Protein AF-A0A8J2ILU6-F1 (afdb_monomer_lite)

Organism: NCBI:txid119953

Sequence (99 aa):
MRSVSEAEKHWRQLDDFHSLTDLKIHVSAHKEPQITAGLRSVCWKIFLVFKTLDRSSWPTHLSHSRKTYESLRSHYLRAIQNPDEFESSVDPLSELSEY

Foldseek 3Di:
DDDPVVLVVLVVVLVVDDALVVLVCLCVVPDPPHSCVRAVVVNVCCVPFVVDSPPVCVVVSVVVVVVVVVVVCCVVCVCVVCVVVDDPPPPPPPPPPDD

Secondary structure (DSSP, 8-state):
---HHHHHHHHHHGGG--SHHHHHHHHHHTPSS-HHHHHHHHHHHIIIII-SS-TTTHHHHHHHHHHHHHHHHHHHTHHHH-GGGS-----TTS-----

Structure (mmCIF, N/CA/C/O backbone):
data_AF-A0A8J2ILU6-F1
#
_entry.id   AF-A0A8J2ILU6-F1
#
loop_
_atom_site.group_PDB
_atom_site.id
_atom_site.type_symbol
_atom_site.label_atom_id
_atom_site.label_alt_id
_atom_site.label_comp_id
_atom_site.label_asym_id
_atom_site.label_entity_id
_atom_site.label_seq_id
_atom_site.pdbx_PDB_ins_code
_atom_site.Cartn_x
_atom_site.Cartn_y
_atom_site.Cartn_z
_atom_site.occupancy
_atom_site.B_iso_or_equiv
_atom_site.auth_seq_id
_atom_site.auth_comp_id
_atom_site.auth_asym_id
_atom_site.auth_atom_id
_atom_site.pdbx_PDB_model_num
ATOM 1 N N . MET A 1 1 ? -13.233 5.550 -13.788 1.00 64.31 1 MET A N 1
ATOM 2 C CA . MET A 1 1 ? -12.265 4.472 -13.469 1.00 64.31 1 MET A CA 1
ATOM 3 C C . MET A 1 1 ? -11.523 4.120 -14.746 1.00 64.31 1 MET A C 1
ATOM 5 O O . MET A 1 1 ? -12.161 4.129 -15.788 1.00 64.31 1 MET A O 1
ATOM 9 N N . ARG A 1 2 ? -10.208 3.874 -14.688 1.00 73.00 2 ARG A N 1
ATOM 10 C CA . ARG A 1 2 ? -9.439 3.418 -15.862 1.00 73.00 2 ARG A CA 1
ATOM 11 C C . ARG A 1 2 ? -9.917 2.040 -16.303 1.00 73.00 2 ARG A C 1
ATOM 13 O O . ARG A 1 2 ? -10.386 1.270 -15.463 1.00 73.00 2 ARG A O 1
ATOM 20 N N . SER A 1 3 ? -9.782 1.732 -17.587 1.00 85.75 3 SER A N 1
ATOM 21 C CA . SER A 1 3 ? -10.047 0.380 -18.076 1.00 85.75 3 SER A CA 1
ATOM 22 C C . SER A 1 3 ? -9.018 -0.613 -17.519 1.00 85.75 3 SER A C 1
ATOM 24 O O . SER A 1 3 ? -7.906 -0.234 -17.141 1.00 85.75 3 SER A O 1
ATOM 26 N N . VAL A 1 4 ? -9.376 -1.899 -17.483 1.00 83.81 4 VAL A N 1
ATOM 27 C CA . VAL A 1 4 ? -8.460 -2.970 -17.047 1.00 83.81 4 VAL A CA 1
ATOM 28 C C . VAL A 1 4 ? -7.211 -3.004 -17.933 1.00 83.81 4 VAL A C 1
ATOM 30 O O . VAL A 1 4 ? -6.103 -3.034 -17.413 1.00 83.81 4 VAL A O 1
ATOM 33 N N . SER A 1 5 ? -7.383 -2.872 -19.253 1.00 85.88 5 SER A N 1
ATOM 34 C CA . SER A 1 5 ? -6.285 -2.810 -20.231 1.00 85.88 5 SER A CA 1
ATOM 35 C C . SER A 1 5 ? -5.298 -1.670 -19.946 1.00 85.88 5 SER A C 1
ATOM 37 O O . SER A 1 5 ? -4.082 -1.861 -19.975 1.00 85.88 5 SER A O 1
ATOM 39 N N . GLU A 1 6 ? -5.788 -0.475 -19.608 1.00 82.56 6 GLU A N 1
ATOM 40 C CA . GLU A 1 6 ? -4.909 0.633 -19.225 1.00 82.56 6 GLU A CA 1
ATOM 41 C C . GLU A 1 6 ? -4.218 0.383 -17.886 1.00 82.56 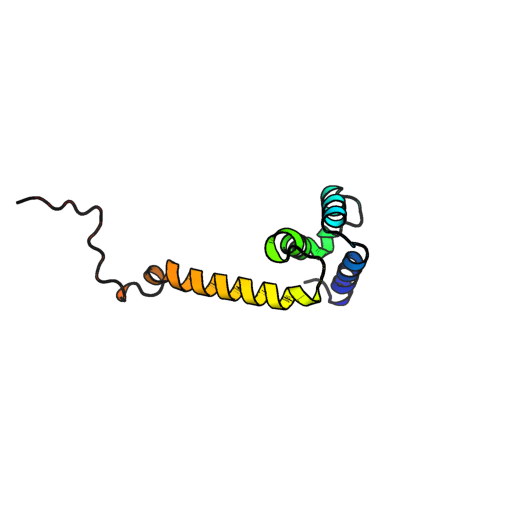6 GLU A C 1
ATOM 43 O O . GLU A 1 6 ? -3.045 0.723 -17.736 1.00 82.56 6 GLU A O 1
ATOM 48 N N . ALA A 1 7 ? -4.909 -0.205 -16.908 1.00 82.19 7 ALA A N 1
ATOM 49 C CA . ALA A 1 7 ? -4.302 -0.544 -15.626 1.00 82.19 7 ALA A CA 1
ATOM 50 C C . ALA A 1 7 ? -3.174 -1.574 -15.799 1.00 82.19 7 ALA A C 1
ATOM 52 O O . ALA A 1 7 ? -2.088 -1.375 -15.257 1.00 82.19 7 ALA A O 1
ATOM 53 N N . GLU A 1 8 ? -3.393 -2.623 -16.595 1.00 86.31 8 GLU A N 1
ATOM 54 C CA . GLU A 1 8 ? -2.400 -3.664 -16.888 1.00 86.31 8 GLU A CA 1
ATOM 55 C C . GLU A 1 8 ? -1.106 -3.100 -17.477 1.00 86.31 8 GLU A C 1
ATOM 57 O O . GLU A 1 8 ? -0.022 -3.513 -17.066 1.00 86.31 8 GLU A O 1
ATOM 62 N N . LYS A 1 9 ? -1.194 -2.116 -18.384 1.00 86.06 9 LYS A N 1
ATOM 63 C CA . LYS A 1 9 ? -0.006 -1.453 -18.952 1.00 86.06 9 LYS A CA 1
ATOM 64 C C . LYS A 1 9 ? 0.888 -0.855 -17.870 1.00 86.06 9 LYS A C 1
ATOM 66 O O . LYS A 1 9 ? 2.099 -1.021 -17.927 1.00 86.06 9 LYS A O 1
ATOM 71 N N . HIS A 1 10 ? 0.295 -0.200 -16.874 1.00 83.62 10 HIS A N 1
ATOM 72 C CA . HIS A 1 10 ? 1.058 0.379 -15.770 1.00 83.62 10 HIS A CA 1
ATOM 73 C C . HIS A 1 10 ? 1.592 -0.705 -14.832 1.00 83.62 10 HIS A C 1
ATOM 75 O O . HIS A 1 10 ? 2.722 -0.610 -14.370 1.00 83.62 10 HIS A O 1
ATOM 81 N N . TRP A 1 11 ? 0.812 -1.760 -14.574 1.00 88.69 11 TRP A N 1
ATOM 82 C CA . TRP A 1 11 ? 1.251 -2.891 -13.752 1.00 88.69 11 TRP A CA 1
ATOM 83 C C . TRP A 1 11 ? 2.493 -3.586 -14.306 1.00 88.69 11 TRP A C 1
ATOM 85 O O . TRP A 1 11 ? 3.370 -3.933 -13.522 1.00 88.69 11 TRP A O 1
ATOM 95 N N . ARG A 1 12 ? 2.608 -3.718 -15.631 1.00 89.00 12 ARG A N 1
ATOM 96 C CA . ARG A 1 12 ? 3.812 -4.267 -16.275 1.00 89.00 12 ARG A CA 1
ATOM 97 C C . ARG A 1 12 ? 5.054 -3.398 -16.073 1.00 89.00 12 ARG A C 1
ATOM 99 O O . ARG A 1 12 ? 6.139 -3.939 -15.962 1.00 89.00 12 ARG A O 1
ATOM 106 N N . GLN A 1 13 ? 4.913 -2.077 -15.930 1.00 88.06 13 GLN A N 1
ATOM 107 C CA . GLN A 1 13 ? 6.062 -1.200 -15.641 1.00 88.06 13 GLN A CA 1
ATOM 108 C C . GLN A 1 13 ? 6.725 -1.530 -14.298 1.00 88.06 13 GLN A C 1
ATOM 110 O O . GLN A 1 13 ? 7.901 -1.249 -14.106 1.00 88.06 13 GLN A O 1
ATOM 115 N N . LEU A 1 14 ? 5.995 -2.125 -13.345 1.00 89.31 14 LEU A N 1
ATOM 116 C CA . LEU A 1 14 ? 6.599 -2.568 -12.087 1.00 89.31 14 LEU A CA 1
ATOM 117 C C . LEU A 1 14 ? 7.549 -3.761 -12.271 1.00 89.31 14 LEU A C 1
ATOM 119 O O . LEU A 1 14 ? 8.319 -4.023 -11.352 1.00 89.31 14 LEU A O 1
ATOM 123 N N . ASP A 1 15 ? 7.475 -4.495 -13.387 1.00 90.44 15 ASP A N 1
ATOM 124 C CA . ASP A 1 15 ? 8.381 -5.617 -13.680 1.00 90.44 15 ASP A CA 1
ATOM 125 C C . ASP A 1 15 ? 9.810 -5.131 -13.981 1.00 90.44 15 ASP A C 1
ATOM 127 O O . ASP A 1 15 ? 10.763 -5.876 -13.784 1.00 90.44 15 ASP A O 1
ATOM 131 N N . ASP A 1 1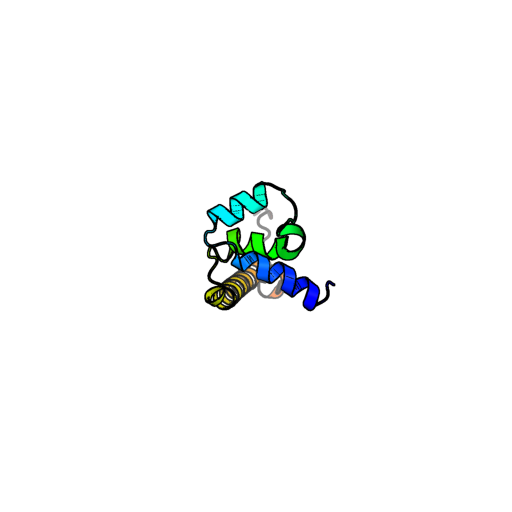6 ? 9.976 -3.863 -14.374 1.00 90.69 16 ASP A N 1
ATOM 132 C CA . ASP A 1 16 ? 11.286 -3.271 -14.676 1.00 90.69 16 ASP A CA 1
ATOM 133 C C . ASP A 1 16 ? 12.121 -2.991 -13.407 1.00 90.69 16 ASP A C 1
ATOM 135 O O . ASP A 1 16 ? 13.330 -2.750 -13.476 1.00 90.69 16 ASP A O 1
ATOM 139 N N . PHE A 1 17 ? 11.497 -3.032 -12.224 1.00 92.06 17 PHE A N 1
ATOM 140 C CA . PHE A 1 17 ? 12.136 -2.712 -10.949 1.00 92.06 17 PHE A CA 1
ATOM 141 C C . PHE A 1 17 ? 12.479 -3.972 -10.165 1.00 92.06 17 PHE A C 1
ATOM 143 O O . PHE A 1 17 ? 11.614 -4.778 -9.834 1.00 92.06 17 PHE A O 1
ATOM 150 N N . HIS A 1 18 ? 13.748 -4.079 -9.778 1.00 92.50 18 HIS A N 1
ATOM 151 C CA . HIS A 1 18 ? 14.280 -5.241 -9.062 1.00 92.50 18 HIS A CA 1
ATOM 152 C C . HIS A 1 18 ? 14.665 -4.915 -7.613 1.00 92.50 18 HIS A C 1
ATOM 154 O O . HIS A 1 18 ? 14.912 -5.815 -6.813 1.00 92.50 18 HIS A O 1
ATOM 160 N N . SER A 1 19 ? 14.670 -3.630 -7.241 1.00 95.31 19 SER A N 1
ATOM 161 C CA . SER A 1 19 ? 14.889 -3.185 -5.869 1.00 95.31 19 SER A CA 1
ATOM 162 C C . SER A 1 19 ? 13.968 -2.023 -5.483 1.00 95.31 19 SER A C 1
ATOM 164 O O . SER A 1 19 ? 13.551 -1.209 -6.312 1.00 95.31 19 SER A O 1
ATOM 166 N N . LEU A 1 20 ? 13.660 -1.918 -4.185 1.00 95.50 20 LEU A N 1
ATOM 167 C CA . LEU A 1 20 ? 12.901 -0.784 -3.645 1.00 95.50 20 LEU A CA 1
ATOM 168 C C . LEU A 1 20 ? 13.643 0.542 -3.828 1.00 95.50 20 LEU A C 1
ATOM 170 O O . LEU A 1 20 ? 13.004 1.585 -3.954 1.00 95.50 20 LEU A O 1
ATOM 174 N N . THR A 1 21 ? 14.977 0.503 -3.835 1.00 95.31 21 THR A N 1
ATOM 175 C CA . THR A 1 21 ? 15.825 1.676 -4.048 1.00 95.31 21 THR A CA 1
ATOM 176 C C . THR A 1 21 ? 15.644 2.218 -5.459 1.00 95.31 21 THR A C 1
ATOM 178 O O . THR A 1 21 ? 15.380 3.410 -5.606 1.00 95.31 21 THR A O 1
ATOM 181 N N . ASP A 1 22 ? 15.682 1.355 -6.476 1.00 93.56 22 ASP A N 1
ATOM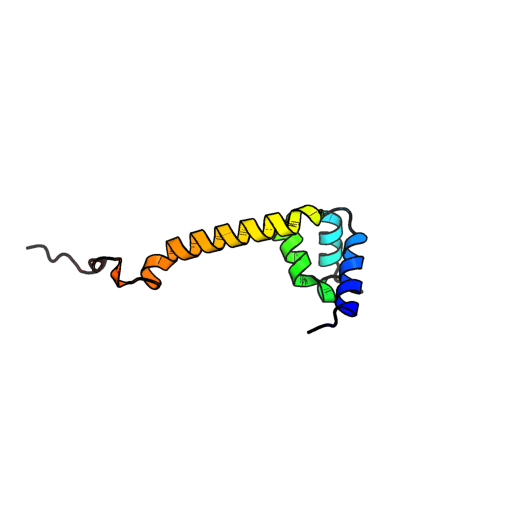 182 C CA . ASP A 1 22 ? 15.494 1.760 -7.875 1.00 93.56 22 ASP A CA 1
ATOM 183 C C . ASP A 1 22 ? 14.103 2.351 -8.089 1.00 93.56 22 ASP A C 1
ATOM 185 O O . ASP A 1 22 ? 13.955 3.434 -8.662 1.00 93.56 22 ASP A O 1
ATOM 189 N N . LEU A 1 23 ? 13.078 1.691 -7.538 1.00 93.44 23 LEU A N 1
ATOM 190 C CA . LEU A 1 23 ? 11.710 2.197 -7.585 1.00 93.44 23 LEU A CA 1
ATOM 191 C C . LEU A 1 23 ? 11.596 3.561 -6.890 1.00 93.44 23 LEU A C 1
ATOM 193 O O . LEU A 1 23 ? 10.937 4.463 -7.406 1.00 93.44 23 LEU A O 1
ATOM 197 N N . LYS A 1 24 ? 12.245 3.746 -5.734 1.00 93.50 24 LYS A N 1
ATOM 198 C CA . LYS A 1 24 ? 12.242 5.021 -5.004 1.00 93.50 24 LYS A CA 1
ATOM 199 C C . LYS A 1 24 ? 12.914 6.126 -5.812 1.00 93.50 24 LYS A C 1
ATOM 201 O O . LYS A 1 24 ? 12.332 7.200 -5.934 1.00 93.50 24 LYS A O 1
ATOM 206 N N . ILE A 1 25 ? 14.086 5.863 -6.392 1.00 92.75 25 ILE A N 1
ATOM 207 C CA . ILE A 1 25 ? 14.799 6.820 -7.250 1.00 92.75 25 ILE A CA 1
ATOM 208 C C . ILE A 1 25 ? 13.906 7.235 -8.419 1.00 92.75 25 ILE A C 1
ATOM 210 O O . ILE A 1 25 ? 13.732 8.428 -8.660 1.00 92.75 25 ILE A O 1
ATOM 214 N N . HIS A 1 26 ? 13.285 6.274 -9.104 1.00 90.75 26 HIS A N 1
ATOM 215 C CA . HIS A 1 26 ? 12.417 6.552 -10.246 1.00 90.75 26 HIS A CA 1
ATOM 216 C C . HIS A 1 26 ? 11.178 7.369 -9.858 1.00 90.75 26 HIS A C 1
ATOM 218 O O . HIS A 1 26 ? 10.852 8.357 -10.515 1.00 90.75 26 HIS A O 1
ATOM 224 N N . VAL A 1 27 ? 10.509 7.006 -8.758 1.00 91.12 27 VAL A N 1
ATOM 225 C CA . VAL A 1 27 ? 9.364 7.760 -8.221 1.00 91.12 27 VAL A CA 1
ATOM 226 C C . VAL A 1 27 ? 9.766 9.189 -7.839 1.00 91.12 27 VAL A C 1
ATOM 228 O O . VAL A 1 27 ? 8.994 10.116 -8.071 1.00 91.12 27 VAL A O 1
ATOM 231 N N . SER A 1 28 ? 10.965 9.388 -7.288 1.00 89.31 28 SER A N 1
ATOM 232 C CA . SER A 1 28 ? 11.485 10.709 -6.911 1.00 89.31 28 SER A CA 1
ATOM 233 C C . SER A 1 28 ? 11.986 11.541 -8.095 1.00 89.31 28 SER A C 1
ATOM 235 O O . SER A 1 28 ? 12.009 12.766 -8.000 1.00 89.31 28 SER A O 1
ATOM 237 N N . ALA A 1 29 ? 12.372 10.913 -9.206 1.00 85.50 29 ALA A N 1
ATOM 238 C CA . ALA A 1 29 ? 12.938 11.600 -10.364 1.00 85.50 29 ALA A CA 1
ATOM 239 C C . ALA A 1 29 ? 11.901 12.368 -11.204 1.00 85.50 29 ALA A C 1
ATOM 241 O O . ALA A 1 29 ? 12.305 13.161 -12.048 1.00 85.50 29 ALA A O 1
ATOM 242 N N . HIS A 1 30 ? 10.595 12.140 -10.994 1.00 76.19 30 HIS A N 1
ATOM 243 C CA . HIS A 1 30 ? 9.490 12.787 -11.726 1.00 76.19 30 HIS A CA 1
ATOM 244 C C . HIS A 1 30 ? 9.664 12.775 -13.265 1.00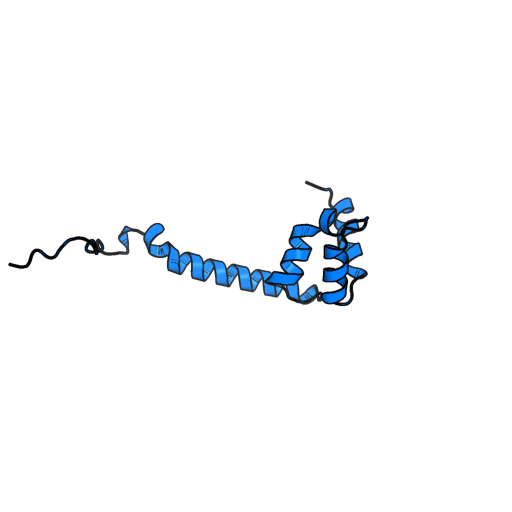 76.19 30 HIS A C 1
ATOM 246 O O . HIS A 1 30 ? 9.208 13.683 -13.956 1.00 76.19 30 HIS A O 1
ATOM 252 N N . LYS A 1 31 ? 10.341 11.751 -13.810 1.00 75.56 31 LYS A N 1
ATOM 253 C CA . LYS A 1 31 ? 10.551 11.571 -15.255 1.00 75.56 31 LYS A CA 1
ATOM 254 C C . LYS A 1 31 ? 9.345 10.881 -15.894 1.00 75.56 31 LYS A C 1
ATOM 256 O O . LYS A 1 31 ? 8.726 10.019 -15.272 1.00 75.56 31 LYS A O 1
ATOM 261 N N . GLU A 1 32 ? 9.043 11.239 -17.140 1.00 70.19 32 GLU A N 1
ATOM 262 C CA . GLU A 1 32 ? 7.996 10.587 -17.935 1.00 70.19 32 GLU A CA 1
ATOM 263 C C . GLU A 1 32 ? 8.520 9.315 -18.639 1.00 70.19 32 GLU A C 1
ATOM 265 O O . GLU A 1 32 ? 9.648 9.338 -19.138 1.00 70.19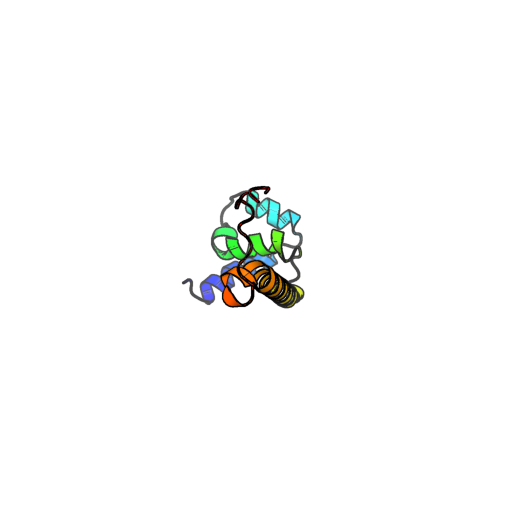 32 GLU A O 1
ATOM 270 N N . PRO A 1 33 ? 7.724 8.227 -18.733 1.00 68.75 33 PRO A N 1
ATOM 271 C CA . PRO A 1 33 ? 6.382 8.068 -18.173 1.00 68.75 33 PRO A CA 1
ATOM 272 C C . PRO A 1 33 ? 6.409 7.857 -16.652 1.00 68.75 33 PRO A C 1
ATOM 274 O O . PRO A 1 33 ? 7.072 6.955 -16.134 1.00 68.75 33 PRO A O 1
ATOM 277 N N . GLN A 1 34 ? 5.640 8.662 -15.918 1.00 78.25 34 GLN A N 1
ATOM 278 C CA . GLN A 1 34 ? 5.587 8.539 -14.463 1.00 78.25 34 GLN A CA 1
ATOM 279 C C . GLN A 1 34 ? 4.810 7.288 -14.039 1.00 78.25 34 GLN A C 1
ATOM 281 O O . GLN A 1 34 ? 3.585 7.231 -14.155 1.00 78.25 34 GLN A O 1
ATOM 286 N N . ILE A 1 35 ? 5.490 6.321 -13.417 1.00 84.38 35 ILE A N 1
ATOM 287 C CA . ILE A 1 35 ? 4.839 5.136 -12.825 1.00 84.38 35 ILE A CA 1
ATOM 288 C C . ILE A 1 35 ? 3.731 5.515 -11.824 1.00 84.38 35 ILE A C 1
ATOM 290 O O . ILE A 1 35 ? 2.726 4.819 -11.663 1.00 84.38 35 ILE A O 1
ATOM 294 N N . THR A 1 36 ? 3.862 6.677 -11.181 1.00 84.88 36 THR A N 1
ATOM 295 C CA . THR A 1 36 ? 2.870 7.216 -10.247 1.00 84.88 36 THR A CA 1
ATOM 296 C C . THR A 1 36 ? 1.597 7.703 -10.935 1.00 84.88 36 THR A C 1
ATOM 298 O O . THR A 1 36 ? 0.550 7.690 -10.287 1.00 84.88 36 THR A O 1
ATOM 301 N N . ALA A 1 37 ? 1.625 8.054 -12.225 1.00 82.62 37 ALA A N 1
ATOM 302 C CA . ALA A 1 37 ? 0.417 8.398 -12.970 1.00 82.62 37 ALA A CA 1
ATOM 303 C C . ALA A 1 37 ? -0.571 7.223 -12.932 1.00 82.62 37 ALA A C 1
ATOM 305 O O . ALA A 1 37 ? -1.755 7.419 -12.666 1.00 82.62 37 ALA A O 1
ATOM 306 N N . GLY A 1 38 ? -0.067 5.995 -13.087 1.00 82.44 38 GLY A N 1
ATOM 307 C CA . GLY A 1 38 ? -0.792 4.723 -13.030 1.00 82.44 38 GLY A CA 1
ATOM 308 C C . GLY A 1 38 ? -1.048 4.177 -11.630 1.00 82.44 38 GLY A C 1
ATOM 309 O O . GLY A 1 38 ? -2.146 3.717 -11.312 1.00 82.44 38 GLY A O 1
ATOM 310 N N . LEU A 1 39 ? 0.004 4.208 -10.814 1.00 90.56 39 LEU A N 1
ATOM 311 C CA . LEU A 1 39 ? 0.186 3.300 -9.686 1.00 90.56 39 LEU A CA 1
ATOM 312 C C . LEU A 1 39 ? 0.589 4.015 -8.399 1.00 90.56 39 LEU A C 1
ATOM 314 O O . LEU A 1 39 ? 1.193 3.394 -7.526 1.00 90.56 39 LEU A O 1
ATOM 318 N N . ARG A 1 40 ? 0.256 5.303 -8.228 1.00 90.81 40 ARG A N 1
ATOM 319 C CA . ARG A 1 40 ? 0.625 6.058 -7.016 1.00 90.81 40 ARG A CA 1
ATOM 320 C C . ARG A 1 40 ? 0.285 5.298 -5.733 1.00 90.81 40 ARG A C 1
ATOM 322 O O . ARG A 1 40 ? 1.161 5.077 -4.907 1.00 90.81 40 ARG A O 1
ATOM 329 N N . SER A 1 41 ? -0.957 4.842 -5.579 1.00 92.44 41 SER A N 1
ATOM 330 C CA . SER A 1 41 ? -1.383 4.118 -4.372 1.00 92.44 41 SER A CA 1
ATOM 331 C C . SER A 1 41 ? -0.638 2.793 -4.173 1.00 92.44 41 SER A C 1
ATOM 333 O O . SER A 1 41 ? -0.376 2.406 -3.036 1.00 92.44 41 SER A O 1
ATOM 335 N N . VAL A 1 42 ? -0.265 2.114 -5.259 1.00 93.06 42 VAL A N 1
ATOM 336 C CA . VAL A 1 42 ? 0.515 0.871 -5.219 1.00 93.06 42 VAL A CA 1
ATOM 337 C C . VAL A 1 42 ? 1.955 1.160 -4.803 1.00 93.06 42 VAL A C 1
ATOM 339 O O . VAL A 1 42 ? 2.432 0.523 -3.873 1.00 93.06 42 VAL A O 1
ATOM 342 N N . CYS A 1 43 ? 2.611 2.169 -5.386 1.00 94.12 43 CYS A N 1
ATOM 343 C CA . CYS A 1 43 ? 3.970 2.583 -5.010 1.00 94.12 43 CYS A CA 1
ATOM 344 C C . CYS A 1 43 ? 4.058 2.914 -3.514 1.00 94.12 43 CYS A C 1
ATOM 346 O O . CYS A 1 43 ? 4.948 2.444 -2.812 1.00 94.12 43 CYS A O 1
ATOM 348 N N . TRP A 1 44 ? 3.085 3.662 -2.990 1.00 95.06 44 TRP A N 1
ATOM 349 C CA . TRP A 1 44 ? 3.036 3.986 -1.563 1.00 95.06 44 TRP A CA 1
ATOM 350 C C . TRP A 1 44 ? 2.818 2.749 -0.687 1.00 95.06 44 TRP A C 1
ATOM 352 O O . TRP A 1 44 ? 3.459 2.620 0.353 1.00 95.06 44 TRP A O 1
ATOM 362 N N . LYS A 1 45 ? 1.974 1.799 -1.106 1.00 96.31 45 LYS A N 1
ATOM 363 C CA . LYS A 1 45 ? 1.815 0.523 -0.389 1.00 96.31 45 LYS A CA 1
ATOM 364 C C . LYS A 1 45 ? 3.076 -0.332 -0.440 1.00 96.31 45 LYS A C 1
ATOM 366 O O . LYS A 1 45 ? 3.403 -0.941 0.571 1.00 96.31 45 LYS A O 1
ATOM 371 N N . ILE A 1 46 ? 3.805 -0.344 -1.554 1.00 96.38 46 ILE A N 1
ATOM 372 C CA . ILE A 1 46 ? 5.106 -1.013 -1.653 1.00 96.38 46 ILE A CA 1
ATOM 373 C C . ILE A 1 46 ? 6.064 -0.451 -0.597 1.00 96.38 46 ILE A C 1
ATOM 375 O O . ILE A 1 46 ? 6.661 -1.225 0.142 1.00 96.38 46 ILE A O 1
ATOM 379 N N . PHE A 1 47 ? 6.164 0.874 -0.458 1.00 95.69 47 PHE A N 1
ATOM 380 C CA . PHE A 1 47 ? 7.087 1.486 0.505 1.00 95.69 47 PHE A CA 1
ATOM 381 C C . PHE A 1 47 ? 6.640 1.371 1.966 1.00 95.69 47 PHE A C 1
ATOM 383 O O . PHE A 1 47 ? 7.474 1.166 2.845 1.00 95.69 47 PHE A O 1
ATOM 390 N N . LEU A 1 48 ? 5.345 1.527 2.242 1.00 95.25 48 LEU A N 1
ATOM 391 C CA . LEU A 1 48 ? 4.845 1.652 3.614 1.00 95.25 48 LEU A CA 1
ATOM 392 C C . LEU A 1 48 ? 4.315 0.340 4.192 1.00 95.25 48 LEU A C 1
ATOM 394 O O . LEU A 1 48 ? 4.496 0.084 5.380 1.00 95.25 48 LEU A O 1
ATOM 398 N N . VAL A 1 49 ? 3.659 -0.476 3.366 1.00 95.12 49 VAL A N 1
ATOM 399 C CA . VAL A 1 49 ? 2.925 -1.669 3.812 1.00 95.12 49 VAL A CA 1
ATOM 400 C C . VAL A 1 49 ? 3.704 -2.940 3.493 1.00 95.12 49 VAL A C 1
ATOM 402 O O . VAL A 1 49 ? 3.994 -3.718 4.393 1.00 95.12 49 VAL A O 1
ATOM 405 N N . PHE A 1 50 ? 4.052 -3.163 2.225 1.00 95.94 50 PHE A N 1
ATOM 406 C CA . PHE A 1 50 ? 4.645 -4.428 1.789 1.00 95.94 50 PHE A CA 1
ATOM 407 C C . PHE A 1 50 ? 6.137 -4.500 2.083 1.00 95.94 50 PHE A C 1
ATOM 409 O O . PHE A 1 50 ? 6.614 -5.545 2.510 1.00 95.94 50 PHE A O 1
ATOM 416 N N . LYS A 1 51 ? 6.859 -3.394 1.869 1.00 95.25 51 LYS A N 1
ATOM 417 C CA . LYS A 1 51 ? 8.320 -3.294 2.011 1.00 95.25 51 LYS A CA 1
ATOM 418 C C . LYS A 1 51 ? 9.072 -4.364 1.209 1.00 95.25 51 LYS A C 1
ATOM 420 O O . LYS A 1 51 ? 10.154 -4.792 1.590 1.00 95.25 51 LYS A O 1
ATOM 425 N N . THR A 1 52 ? 8.490 -4.788 0.089 1.00 94.81 52 THR A N 1
ATOM 426 C CA . THR A 1 52 ? 9.045 -5.764 -0.853 1.00 94.81 52 THR A CA 1
ATOM 427 C C . THR A 1 52 ? 8.393 -5.589 -2.225 1.00 94.81 52 THR A C 1
ATOM 429 O O . THR A 1 52 ? 7.253 -5.123 -2.317 1.00 94.81 52 THR A O 1
ATOM 432 N N . LEU A 1 53 ? 9.105 -5.973 -3.286 1.00 94.88 53 LEU A N 1
ATOM 433 C CA . LEU A 1 53 ? 8.569 -6.055 -4.649 1.00 94.88 53 LEU A CA 1
ATOM 434 C C . LEU A 1 53 ? 7.977 -7.433 -4.980 1.00 94.88 53 LEU A C 1
ATOM 436 O O . LEU A 1 53 ? 7.309 -7.569 -6.002 1.00 94.88 53 LEU A O 1
ATOM 440 N N . ASP A 1 54 ? 8.165 -8.432 -4.112 1.00 94.19 54 ASP A N 1
ATOM 441 C CA . ASP A 1 54 ? 7.586 -9.764 -4.292 1.00 94.19 54 ASP A CA 1
ATOM 442 C C . ASP A 1 54 ? 6.060 -9.731 -4.128 1.00 94.19 54 ASP A C 1
ATOM 444 O O . ASP A 1 54 ? 5.522 -9.742 -3.016 1.00 94.19 54 ASP A O 1
ATOM 448 N N . ARG A 1 55 ? 5.365 -9.722 -5.268 1.00 92.81 55 ARG A N 1
ATOM 449 C CA . ARG A 1 55 ? 3.904 -9.622 -5.350 1.00 92.81 55 ARG A CA 1
ATOM 450 C C . ARG A 1 55 ? 3.180 -10.822 -4.760 1.00 92.81 55 ARG A C 1
ATOM 452 O O . ARG A 1 55 ? 2.026 -10.668 -4.366 1.00 92.81 55 ARG A O 1
ATOM 459 N N . SER A 1 56 ? 3.825 -11.986 -4.676 1.00 95.25 56 SER A N 1
ATOM 460 C CA . SER A 1 56 ? 3.199 -13.191 -4.120 1.00 95.25 56 SER A CA 1
ATOM 461 C C . SER A 1 56 ? 2.852 -13.014 -2.635 1.00 95.25 56 SER A C 1
ATOM 463 O O . SER A 1 56 ? 1.825 -13.505 -2.168 1.00 95.25 56 SER A O 1
ATOM 465 N N . SER A 1 57 ? 3.646 -12.212 -1.918 1.00 95.50 57 SER A N 1
ATOM 466 C CA . SER A 1 57 ? 3.444 -11.892 -0.501 1.00 95.50 57 SER A CA 1
ATOM 467 C C . SER A 1 57 ? 2.380 -10.812 -0.243 1.00 95.50 57 SER A C 1
ATOM 469 O O . SER A 1 57 ? 1.804 -10.743 0.850 1.00 95.50 57 SER A O 1
ATOM 471 N N . TRP A 1 58 ? 2.077 -9.961 -1.234 1.00 95.81 58 TRP A N 1
ATOM 472 C CA . TRP A 1 58 ? 1.264 -8.755 -1.031 1.00 95.81 58 TRP A CA 1
ATOM 473 C C . TRP A 1 58 ? -0.174 -9.031 -0.572 1.00 95.81 58 TRP A C 1
ATOM 475 O O . TRP A 1 58 ? -0.622 -8.334 0.344 1.00 95.81 58 TRP A O 1
ATOM 485 N N . PRO A 1 59 ? -0.924 -10.002 -1.141 1.00 96.62 59 PRO A N 1
ATOM 486 C CA . PRO A 1 59 ? -2.289 -10.282 -0.695 1.00 96.62 59 PRO A CA 1
ATOM 487 C C . PRO A 1 59 ? -2.340 -10.697 0.778 1.00 96.62 59 PRO A C 1
ATOM 489 O O . PRO A 1 59 ? -3.181 -10.200 1.532 1.00 96.62 59 PRO A O 1
ATOM 492 N N . THR A 1 60 ? -1.400 -11.545 1.202 1.00 96.44 60 THR A N 1
ATOM 493 C CA . THR A 1 60 ? -1.288 -12.022 2.584 1.00 96.44 60 THR A CA 1
ATOM 494 C C . THR A 1 60 ? -0.961 -10.875 3.534 1.00 96.44 60 THR A C 1
ATOM 496 O O . THR A 1 60 ? -1.681 -10.676 4.515 1.00 96.44 60 THR A O 1
ATOM 499 N N . HIS A 1 61 ? 0.052 -10.058 3.218 1.00 96.06 61 HIS A N 1
ATOM 500 C CA . HIS A 1 61 ? 0.407 -8.881 4.021 1.00 96.06 61 HIS A CA 1
ATOM 501 C C . HIS A 1 61 ? -0.765 -7.898 4.118 1.00 96.06 61 HIS A C 1
ATOM 503 O O . HIS A 1 61 ? -1.113 -7.453 5.210 1.00 96.06 61 HIS A O 1
ATOM 509 N N . LEU A 1 62 ? -1.435 -7.607 2.998 1.00 96.44 62 LEU A N 1
ATOM 510 C CA . LEU A 1 62 ? -2.570 -6.686 2.973 1.00 96.44 62 LEU A CA 1
ATOM 511 C C . LEU A 1 62 ? -3.744 -7.199 3.811 1.00 96.44 62 LEU A C 1
ATOM 513 O O . LEU A 1 62 ? -4.356 -6.422 4.547 1.00 96.44 62 LEU A O 1
ATOM 517 N N . SER A 1 63 ? -4.070 -8.490 3.704 1.00 97.50 63 SER A N 1
ATOM 518 C CA . SER A 1 63 ? -5.126 -9.100 4.512 1.00 97.50 63 SER A CA 1
ATOM 519 C C . SER A 1 63 ? -4.782 -9.053 5.994 1.00 97.50 63 SER A C 1
ATOM 521 O O . SER A 1 63 ? -5.670 -8.776 6.799 1.00 97.50 63 SER A O 1
ATOM 523 N N . HIS A 1 64 ? -3.533 -9.334 6.361 1.00 96.81 64 HIS A N 1
ATOM 524 C CA . HIS A 1 64 ? -3.099 -9.299 7.751 1.00 96.81 64 HIS A CA 1
ATOM 525 C C . HIS A 1 64 ? -3.177 -7.874 8.312 1.00 96.81 64 HIS A C 1
ATOM 527 O O . HIS A 1 64 ? -3.875 -7.653 9.296 1.00 96.81 64 HIS A O 1
ATOM 533 N N . SER A 1 65 ? -2.587 -6.883 7.633 1.00 95.69 65 SER A N 1
ATOM 534 C CA . SER A 1 65 ? -2.634 -5.480 8.070 1.00 95.69 65 SER A CA 1
ATOM 535 C C . SER A 1 65 ? -4.062 -4.949 8.218 1.00 95.69 65 SER A C 1
ATOM 537 O O . SER A 1 65 ? -4.347 -4.235 9.176 1.00 95.69 65 SER A O 1
ATOM 539 N N . ARG A 1 66 ? -4.978 -5.311 7.308 1.00 97.06 66 ARG A N 1
ATOM 540 C CA . ARG A 1 66 ? -6.396 -4.921 7.405 1.00 97.06 66 ARG A CA 1
ATOM 541 C C . ARG A 1 66 ? -7.091 -5.547 8.609 1.00 97.06 66 ARG A C 1
ATOM 543 O O . ARG A 1 66 ? -7.805 -4.839 9.306 1.00 97.06 66 ARG A O 1
ATOM 550 N N . LYS A 1 67 ? -6.868 -6.839 8.870 1.00 97.94 67 LYS A N 1
ATOM 551 C CA . LYS A 1 67 ? -7.438 -7.527 10.039 1.00 97.94 67 LYS A CA 1
ATOM 552 C C . LYS A 1 67 ? -6.915 -6.938 11.348 1.00 97.94 67 LYS A C 1
ATOM 554 O O . LYS A 1 67 ? -7.703 -6.694 12.254 1.00 97.94 67 LYS A O 1
ATOM 559 N N . THR A 1 68 ? -5.616 -6.657 11.426 1.00 97.06 68 THR A N 1
ATOM 560 C CA . THR A 1 68 ? -5.012 -6.009 12.597 1.00 97.06 68 THR A CA 1
ATOM 561 C C . THR A 1 68 ? -5.600 -4.619 12.820 1.00 97.06 68 THR A C 1
ATOM 563 O O . THR A 1 68 ? -5.991 -4.299 13.938 1.00 97.06 68 THR A O 1
ATOM 566 N N . TYR A 1 69 ? -5.726 -3.811 11.761 1.00 96.81 69 TYR A N 1
ATOM 567 C CA . TYR A 1 69 ? -6.375 -2.503 11.855 1.00 96.81 69 TYR A CA 1
ATOM 568 C C . TYR A 1 69 ? -7.823 -2.619 12.335 1.00 96.81 69 TYR A C 1
ATOM 570 O O . TYR A 1 69 ? -8.204 -1.891 13.244 1.00 96.81 69 TYR A O 1
ATOM 578 N N . GLU A 1 70 ? -8.607 -3.541 11.772 1.00 97.31 70 GLU A N 1
ATOM 579 C CA . GLU A 1 70 ? -10.003 -3.737 12.173 1.00 97.31 70 GLU A CA 1
ATOM 580 C C . GLU A 1 70 ? -10.105 -4.122 13.652 1.00 97.31 70 GLU A C 1
ATOM 582 O O . GLU A 1 70 ? -10.857 -3.502 14.395 1.00 97.31 70 GLU A O 1
ATOM 587 N N . SER A 1 71 ? -9.268 -5.053 14.120 1.00 97.06 71 SER A N 1
ATOM 588 C CA . SER A 1 71 ? -9.229 -5.447 15.532 1.00 97.06 71 SER A CA 1
ATOM 589 C C . SER A 1 71 ? -8.903 -4.275 16.461 1.00 97.06 71 SER A C 1
ATOM 591 O O . SER A 1 71 ? -9.536 -4.126 17.505 1.00 97.06 71 SER A O 1
ATOM 593 N N . LEU A 1 72 ? -7.917 -3.445 16.105 1.00 96.88 72 LEU A N 1
ATOM 594 C CA . LEU A 1 72 ? -7.542 -2.273 16.900 1.00 96.88 72 LEU A CA 1
ATOM 595 C C . LEU A 1 72 ? -8.641 -1.210 16.871 1.00 96.88 72 LEU A C 1
ATOM 597 O O . LEU A 1 72 ? -8.979 -0.642 17.906 1.00 96.88 72 LEU A O 1
ATOM 601 N N . ARG A 1 73 ? -9.229 -0.966 15.699 1.00 95.81 73 ARG A N 1
ATOM 602 C CA . ARG A 1 73 ? -10.341 -0.034 15.512 1.00 95.81 73 ARG A CA 1
ATOM 603 C C . ARG A 1 73 ? -11.535 -0.439 16.373 1.00 95.81 73 ARG A C 1
ATOM 605 O O . ARG A 1 73 ? -12.038 0.404 17.106 1.00 95.81 73 ARG A O 1
ATOM 612 N N . SER A 1 74 ? -11.960 -1.701 16.325 1.00 93.19 74 SER A N 1
ATOM 613 C CA . SER A 1 74 ? -13.064 -2.206 17.152 1.00 93.19 74 SER A CA 1
ATOM 614 C C . SER A 1 74 ? -12.760 -2.125 18.647 1.00 93.19 74 SER A C 1
ATOM 616 O O . SER A 1 74 ? -13.669 -1.904 19.437 1.00 93.19 74 SER A O 1
ATOM 618 N N . HIS A 1 75 ? -11.499 -2.294 19.055 1.00 92.06 75 HIS A N 1
ATOM 619 C CA . HIS A 1 75 ? -11.110 -2.161 20.458 1.00 92.06 75 HIS A CA 1
ATOM 620 C C . HIS A 1 75 ? -11.169 -0.703 20.933 1.00 92.06 75 HIS A C 1
ATOM 622 O O . HIS A 1 75 ? -11.854 -0.403 21.907 1.00 92.06 75 HIS A O 1
ATOM 628 N N . TYR A 1 76 ? -10.495 0.211 20.232 1.00 91.44 76 TYR A N 1
ATOM 629 C CA . TYR A 1 76 ? -10.378 1.605 20.667 1.00 91.44 76 TYR A CA 1
ATOM 630 C C . TYR A 1 76 ? -11.641 2.432 20.438 1.00 91.44 76 TYR A C 1
ATOM 632 O O . TYR A 1 76 ? -11.890 3.377 21.179 1.00 91.44 76 TYR A O 1
ATOM 640 N N . LEU A 1 77 ? -12.450 2.092 19.434 1.00 91.06 77 LEU A N 1
ATOM 641 C CA . LEU A 1 77 ? -13.718 2.777 19.179 1.00 91.06 77 LEU A CA 1
ATOM 642 C C . LEU A 1 77 ? -14.904 2.102 19.875 1.00 91.06 77 LEU A C 1
ATOM 644 O O . LEU A 1 77 ? -16.033 2.533 19.653 1.00 91.06 77 LEU A O 1
ATOM 648 N N . ARG A 1 78 ? -14.678 1.088 20.726 1.00 88.25 78 ARG A N 1
ATOM 649 C CA . ARG A 1 78 ? -15.754 0.352 21.407 1.00 88.25 78 ARG A CA 1
ATOM 650 C C . ARG A 1 78 ? -16.695 1.282 22.171 1.00 88.25 78 ARG A C 1
ATOM 652 O O . ARG A 1 78 ? -17.896 1.154 22.012 1.00 88.25 78 ARG A O 1
ATOM 659 N N . ALA A 1 79 ? -16.165 2.257 22.911 1.00 83.00 79 ALA A N 1
ATOM 660 C CA . ALA A 1 79 ? -16.976 3.218 23.670 1.00 83.00 79 ALA A CA 1
ATOM 661 C C . ALA A 1 79 ? -17.801 4.168 22.796 1.00 83.00 79 ALA A C 1
ATOM 663 O O . ALA A 1 79 ? -18.862 4.622 23.202 1.00 83.00 79 ALA A O 1
ATOM 664 N N . ILE A 1 80 ? -17.336 4.446 21.577 1.00 85.19 80 ILE A N 1
ATOM 665 C CA . ILE A 1 80 ? -18.092 5.253 20.613 1.00 85.19 80 ILE A CA 1
ATOM 666 C C . ILE A 1 80 ? -19.183 4.402 19.948 1.00 85.19 80 ILE A C 1
ATOM 668 O O . ILE A 1 80 ? -20.252 4.910 19.630 1.00 85.19 80 ILE A O 1
ATOM 672 N N . GLN A 1 81 ? -18.906 3.118 19.709 1.00 86.00 81 GLN A N 1
ATOM 673 C CA . GLN A 1 81 ? -19.815 2.197 19.021 1.00 86.00 81 GLN A CA 1
ATOM 674 C C . GLN A 1 81 ? -20.896 1.624 19.943 1.00 86.00 81 GLN A C 1
ATOM 676 O O . GLN A 1 81 ? -22.035 1.497 19.509 1.00 86.00 81 GLN A O 1
ATOM 681 N N . ASN A 1 82 ? -20.548 1.330 21.198 1.00 83.56 82 ASN A N 1
ATOM 682 C CA . ASN A 1 82 ? -21.438 0.809 22.231 1.00 83.56 82 ASN A CA 1
ATOM 683 C C . ASN A 1 82 ? -21.318 1.673 23.502 1.00 83.56 82 ASN A C 1
ATOM 685 O O . ASN A 1 82 ? -20.667 1.257 24.462 1.00 83.56 82 ASN A O 1
ATOM 689 N N . PRO A 1 83 ? -21.908 2.881 23.532 1.00 77.00 83 PRO A N 1
ATOM 690 C CA . PRO A 1 83 ? -21.822 3.763 24.698 1.00 77.00 83 PRO A CA 1
ATOM 691 C C . PRO A 1 83 ? -22.397 3.122 25.968 1.00 77.00 83 PRO A C 1
ATOM 693 O O . PRO A 1 83 ? -21.871 3.339 27.052 1.00 77.00 83 PRO A O 1
ATOM 696 N N . ASP A 1 84 ? -23.421 2.278 25.814 1.00 79.94 84 ASP A N 1
ATOM 697 C CA . ASP A 1 84 ? -24.137 1.624 26.915 1.00 79.94 84 ASP A CA 1
ATOM 698 C C . ASP A 1 84 ? -23.344 0.480 27.581 1.00 79.94 84 ASP A C 1
ATOM 700 O O . ASP A 1 84 ? -23.684 0.054 28.682 1.00 79.94 84 ASP A O 1
ATOM 704 N N . GLU A 1 85 ? -22.283 -0.034 26.937 1.00 76.56 85 GLU A N 1
ATOM 705 C CA . GLU A 1 85 ? -21.381 -1.043 27.531 1.00 76.56 85 GLU A CA 1
ATOM 706 C C . GLU A 1 85 ? -20.450 -0.444 28.596 1.00 76.56 85 GLU A C 1
ATOM 708 O O . GLU A 1 85 ? -19.781 -1.179 29.327 1.00 76.56 85 GLU A O 1
ATOM 713 N N . PHE A 1 86 ? -20.384 0.883 28.676 1.00 69.00 86 PHE A N 1
ATOM 714 C CA . PHE A 1 86 ? -19.585 1.605 29.648 1.00 69.00 86 PHE A CA 1
ATOM 715 C C . PHE A 1 86 ? -20.551 2.206 30.663 1.00 69.00 86 PHE A C 1
ATOM 717 O O . PHE A 1 86 ? -21.334 3.093 30.330 1.00 69.00 86 PHE A O 1
ATOM 724 N N . GLU A 1 87 ? -20.515 1.716 31.906 1.00 66.69 87 GLU A N 1
ATOM 725 C CA . GLU A 1 87 ? -21.233 2.371 33.000 1.00 66.69 87 GLU A CA 1
ATOM 726 C C . GLU A 1 87 ? -20.806 3.839 33.027 1.00 66.69 87 GLU A C 1
ATOM 728 O O . GLU A 1 87 ? -19.607 4.107 33.124 1.00 66.69 87 GLU A O 1
ATOM 733 N N . SER A 1 88 ? -21.791 4.739 32.856 1.00 61.72 88 SER A N 1
ATOM 734 C CA . SER A 1 88 ? -21.697 6.204 32.906 1.00 61.72 88 SER A CA 1
ATOM 735 C C . SER A 1 88 ? -20.376 6.643 33.519 1.00 61.72 88 SER A C 1
ATOM 737 O O . SER A 1 88 ? -20.259 6.666 34.747 1.00 61.72 88 SER A O 1
ATOM 739 N N . SER A 1 89 ? -19.376 6.930 32.675 1.00 60.31 89 SER A N 1
ATOM 740 C CA . SER A 1 89 ? -18.064 7.314 33.176 1.00 60.31 89 SER A CA 1
ATOM 741 C C . SER A 1 89 ? -18.287 8.503 34.091 1.00 60.31 89 SER A C 1
ATOM 743 O O . SER A 1 89 ? -18.787 9.530 33.628 1.00 60.31 89 SER A O 1
ATOM 745 N N . VAL A 1 90 ? -17.971 8.337 35.377 1.0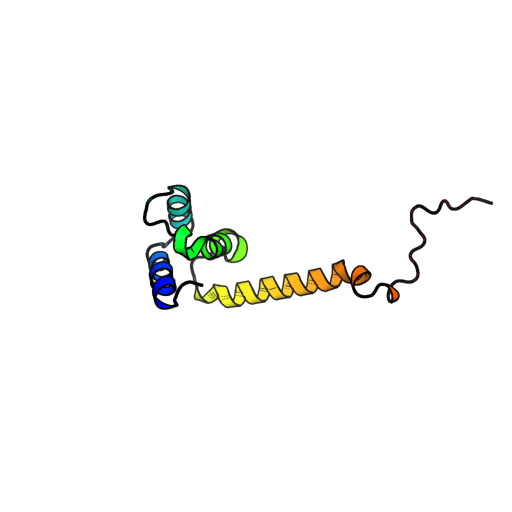0 60.53 90 VAL A N 1
ATOM 746 C CA . VAL A 1 90 ? -17.810 9.457 36.301 1.00 60.53 90 VAL A CA 1
ATOM 747 C C . VAL A 1 90 ? -17.041 10.511 35.523 1.00 60.53 90 VAL A C 1
ATOM 749 O O . VAL A 1 90 ? -15.960 10.205 35.012 1.00 60.53 90 VAL A O 1
ATOM 752 N N . ASP A 1 91 ? -17.657 11.675 35.313 1.00 65.75 91 ASP A N 1
ATOM 753 C CA . ASP A 1 91 ? -17.034 12.735 34.537 1.00 65.75 91 ASP A CA 1
ATOM 754 C C . ASP A 1 91 ? -15.668 12.993 35.189 1.00 65.75 91 ASP A C 1
ATOM 756 O O . ASP A 1 91 ? -15.627 13.348 36.368 1.00 65.75 91 ASP A O 1
ATOM 760 N N . PRO A 1 92 ? -14.542 12.765 34.493 1.00 62.97 92 PRO A N 1
ATOM 761 C CA . PRO A 1 92 ? -13.221 12.933 35.088 1.00 62.97 92 PRO A CA 1
ATOM 762 C C . PRO A 1 92 ? -12.943 14.390 35.495 1.00 62.97 92 PRO A C 1
ATOM 764 O O . PRO A 1 92 ? -11.930 14.652 36.140 1.00 62.97 92 PRO A O 1
ATOM 767 N N . LEU A 1 93 ? -13.824 15.324 35.117 1.00 63.19 93 LEU A N 1
ATOM 768 C CA . LEU A 1 93 ? -13.833 16.729 35.516 1.00 63.19 93 LEU A CA 1
ATOM 769 C C . LEU A 1 93 ? -14.940 17.074 36.524 1.00 63.19 93 LEU A C 1
ATOM 771 O O . LEU A 1 93 ? -15.032 18.229 36.939 1.00 63.19 93 LEU A O 1
ATOM 775 N N . SER A 1 94 ? -15.772 16.111 36.933 1.00 66.00 94 SER A N 1
ATOM 776 C CA . SER A 1 94 ? -16.683 16.319 38.056 1.00 66.00 94 SER A CA 1
ATOM 777 C C . SER A 1 94 ? -15.848 16.382 39.328 1.00 66.00 94 SER A C 1
ATOM 779 O O . SER A 1 94 ? -15.351 15.370 39.817 1.00 66.00 94 SER A O 1
ATOM 781 N N . GLU A 1 95 ? -15.614 17.600 39.819 1.00 61.16 95 GLU A N 1
ATOM 782 C CA . GLU A 1 95 ? -14.951 17.801 41.099 1.00 61.16 95 GLU A CA 1
ATOM 783 C C . GLU A 1 95 ? -15.709 16.995 42.152 1.00 61.16 95 GLU A C 1
ATOM 785 O O . GLU A 1 95 ? -16.896 17.222 42.401 1.00 61.16 95 GLU A O 1
ATOM 790 N N . LEU A 1 96 ? -15.021 16.021 42.751 1.00 60.44 96 LEU A N 1
ATOM 791 C CA . LEU A 1 96 ? -15.440 15.438 44.012 1.00 60.44 96 LEU A CA 1
ATOM 792 C C . LEU A 1 96 ? -15.457 16.598 45.006 1.00 60.44 96 LEU A C 1
ATOM 794 O O . LEU A 1 96 ? -14.420 16.961 45.553 1.00 60.44 96 LEU A O 1
ATOM 798 N N . SER A 1 97 ? -16.618 17.228 45.179 1.00 54.91 97 SER A N 1
ATOM 799 C CA . SER A 1 97 ? -16.841 18.193 46.242 1.00 54.91 97 SER A CA 1
ATOM 800 C C . SER A 1 97 ? -16.668 17.436 47.556 1.00 54.91 97 SER A C 1
ATOM 802 O O . SER A 1 97 ? -17.575 16.722 47.990 1.00 54.91 97 SER A O 1
ATOM 804 N N . GLU A 1 98 ? -15.458 17.515 48.106 1.00 50.88 98 GLU A N 1
ATOM 805 C CA . GLU A 1 98 ? -15.082 16.991 49.411 1.00 50.88 98 GLU A CA 1
ATOM 806 C C . GLU A 1 98 ? -16.057 17.556 50.457 1.00 50.88 98 GLU A C 1
ATOM 808 O O . GLU A 1 98 ? -16.168 18.773 50.623 1.00 50.88 98 GLU A O 1
ATOM 813 N N . TYR A 1 99 ? -16.799 16.659 51.110 1.00 41.97 99 TYR A N 1
ATOM 814 C CA . TYR A 1 99 ? -17.568 16.929 52.326 1.00 41.97 99 TYR A CA 1
ATOM 815 C C . TYR A 1 99 ? -16.791 16.424 53.539 1.00 41.97 99 TYR A C 1
ATOM 817 O O . TYR A 1 99 ? -16.221 15.312 53.441 1.00 41.97 99 TYR A O 1
#

Radius of gyration: 22.83 Å; chains: 1; bounding box: 40×31×73 Å

pLDDT: mean 85.53, std 12.56, range [41.97, 97.94]